Protein AF-A0A964LB35-F1 (afdb_monomer)

Mean predicted aligned error: 8.28 Å

pLDDT: mean 81.22, std 15.92, range [36.34, 96.38]

Sequence (103 aa):
MSKLKWGLRGFEFRLGSTAHPHLKLRIQPMDLHDREVWVFSVDTHDRFLQATHDLDPVEAQKFRDLVDQNRQLKHQIEETLSPGGFLTPKGVLRLDLTSSSNP

Radius of gyration: 17.54 Å; Cα contacts (8 Å, |Δi|>4): 109; chains: 1; bounding box: 37×42×55 Å

Foldseek 3Di:
DDDDPPDQPWDKDQPDDPLQRQKIWIWHWDDQPNDTDTATFIDSVLVVVPVCPPPDPVRVVVSVVSVVVSVVVRVVVQVVVVVVVHHYPVNSVVVNVVVVPDD

Secondary structure (DSSP, 8-state):
---------SEEEE---SSSTT-EEEEEEEESSS-EEEEEEEE--GGG-GGGGG--HHHHHHHHHHHHHHHHHHHHHHHHHGGGT---HHHHHHHHHHHTT--

Structure (mmCIF, N/CA/C/O backbone):
data_AF-A0A964LB35-F1
#
_entry.id   AF-A0A964LB35-F1
#
loop_
_atom_site.group_PDB
_atom_site.id
_atom_site.type_symbol
_atom_site.label_atom_id
_atom_site.label_alt_id
_atom_site.label_comp_id
_atom_site.label_asym_id
_atom_site.label_entity_id
_atom_site.label_seq_id
_atom_site.pdbx_PDB_ins_code
_atom_site.Cartn_x
_atom_site.Cartn_y
_atom_site.Cartn_z
_atom_site.occupancy
_atom_site.B_iso_or_equiv
_atom_site.auth_seq_id
_atom_site.auth_comp_id
_atom_site.auth_asym_id
_atom_site.auth_atom_id
_atom_site.pdbx_PDB_model_num
ATOM 1 N N . MET A 1 1 ? -18.940 -32.575 11.187 1.00 36.34 1 MET A N 1
ATOM 2 C CA . MET A 1 1 ? -17.763 -32.065 10.449 1.00 36.34 1 MET A CA 1
ATOM 3 C C . MET A 1 1 ? -18.254 -31.130 9.351 1.00 36.34 1 MET A C 1
ATOM 5 O O . MET A 1 1 ? -18.770 -31.609 8.349 1.00 36.34 1 MET A O 1
ATOM 9 N N . SER A 1 2 ? -18.231 -29.812 9.584 1.00 39.19 2 SER A N 1
ATOM 10 C CA . SER A 1 2 ? -18.732 -28.827 8.613 1.00 39.19 2 SER A CA 1
ATOM 11 C C . SER A 1 2 ? -17.590 -28.342 7.716 1.00 39.19 2 SER A C 1
ATOM 13 O O . SER A 1 2 ? -16.465 -28.147 8.172 1.00 39.19 2 SER A O 1
ATOM 15 N N . LYS A 1 3 ? -17.875 -28.247 6.417 1.00 41.72 3 LYS A N 1
ATOM 16 C CA . LYS A 1 3 ? -16.924 -27.913 5.357 1.00 41.72 3 LYS A CA 1
ATOM 17 C C . LYS A 1 3 ? -16.406 -26.481 5.534 1.00 41.72 3 LYS A C 1
ATOM 19 O O . LYS A 1 3 ? -17.191 -25.536 5.535 1.00 41.72 3 LYS A O 1
ATOM 24 N N . LEU A 1 4 ? -15.083 -26.359 5.630 1.00 45.66 4 LEU A N 1
ATOM 25 C CA . LEU A 1 4 ? -14.293 -25.134 5.532 1.00 45.66 4 LEU A CA 1
ATOM 26 C C . LEU A 1 4 ? -14.792 -24.232 4.383 1.00 45.66 4 LEU A C 1
ATOM 28 O O . LEU A 1 4 ? -14.514 -24.498 3.216 1.00 45.66 4 LEU A O 1
ATOM 32 N N . LYS A 1 5 ? -15.488 -23.138 4.708 1.00 41.62 5 LYS A N 1
ATOM 33 C CA . LYS A 1 5 ? -15.591 -21.953 3.842 1.00 41.62 5 LYS A CA 1
ATOM 34 C C . LYS A 1 5 ? -14.607 -20.903 4.363 1.00 41.62 5 LYS A C 1
ATOM 36 O O . LYS A 1 5 ? -15.020 -19.910 4.949 1.00 41.62 5 LYS A O 1
ATOM 41 N N . TRP A 1 6 ? -13.307 -21.122 4.174 1.00 41.78 6 TRP A N 1
ATOM 42 C CA . TRP A 1 6 ? -12.325 -20.045 4.340 1.00 41.78 6 TRP A CA 1
ATOM 43 C C . TRP A 1 6 ? -12.362 -19.169 3.091 1.00 41.78 6 TRP A C 1
ATOM 45 O O . TRP A 1 6 ? -11.502 -19.253 2.220 1.00 41.78 6 TRP A O 1
ATOM 55 N N . GLY A 1 7 ? -13.409 -18.353 2.970 1.00 52.69 7 GLY A N 1
ATOM 56 C CA . GLY A 1 7 ? -13.257 -17.123 2.205 1.00 52.69 7 GLY A CA 1
ATOM 57 C C . GLY A 1 7 ? -12.246 -16.268 2.959 1.00 52.69 7 GLY A C 1
ATOM 58 O O . GLY A 1 7 ? -12.401 -16.093 4.169 1.00 52.69 7 GLY A O 1
ATOM 59 N N . LEU A 1 8 ? -11.199 -15.791 2.281 1.00 57.09 8 LEU A N 1
ATOM 60 C CA . LEU A 1 8 ? -10.313 -14.761 2.825 1.00 57.09 8 LEU A CA 1
ATOM 61 C C . LEU A 1 8 ? -11.197 -13.644 3.399 1.00 57.09 8 LEU A C 1
ATOM 63 O O . LEU A 1 8 ? -11.954 -13.014 2.660 1.00 57.09 8 LEU A O 1
ATOM 67 N N . ARG A 1 9 ? -11.174 -13.451 4.723 1.00 78.81 9 ARG A N 1
ATOM 68 C CA . ARG A 1 9 ? -11.879 -12.333 5.352 1.00 78.81 9 ARG A CA 1
ATOM 69 C C . ARG A 1 9 ? -11.146 -11.058 4.955 1.00 78.81 9 ARG A C 1
ATOM 71 O O . ARG A 1 9 ? -9.954 -10.940 5.214 1.00 78.81 9 ARG A O 1
ATOM 78 N N . GLY A 1 10 ? -11.847 -10.127 4.322 1.00 86.75 10 GLY A N 1
ATOM 79 C CA . GLY A 1 10 ? -11.273 -8.845 3.938 1.00 86.75 10 GLY A CA 1
ATOM 80 C C . GLY A 1 10 ? -11.929 -8.224 2.716 1.00 86.75 10 GLY A C 1
ATOM 81 O O . GLY A 1 10 ? -12.822 -8.804 2.098 1.00 86.75 10 GLY A O 1
ATOM 82 N N . PHE A 1 11 ? -11.455 -7.031 2.378 1.00 90.81 11 PHE A N 1
ATOM 83 C CA . PHE A 1 11 ? -11.860 -6.273 1.203 1.00 90.81 11 PHE A CA 1
ATOM 84 C C . PHE A 1 11 ? -10.625 -5.912 0.382 1.00 90.81 11 PHE A C 1
ATOM 86 O O . PHE A 1 11 ? -9.592 -5.532 0.935 1.00 90.81 11 PHE A O 1
ATOM 93 N N . GLU A 1 12 ? -10.746 -5.993 -0.940 1.00 91.88 12 GLU A N 1
ATOM 94 C CA . GLU A 1 12 ? -9.752 -5.460 -1.867 1.00 91.88 12 GLU A CA 1
ATOM 95 C C . GLU A 1 12 ? -10.411 -4.438 -2.790 1.00 91.88 12 GLU A C 1
ATOM 97 O O . GLU A 1 12 ? -11.394 -4.739 -3.468 1.00 91.88 12 GLU A O 1
ATOM 102 N N . PHE A 1 13 ? -9.836 -3.242 -2.856 1.00 89.50 13 PHE A N 1
ATOM 103 C CA . PHE A 1 13 ? -10.234 -2.198 -3.792 1.00 89.50 13 PHE A CA 1
ATOM 104 C C . PHE A 1 13 ? -9.086 -1.948 -4.758 1.00 89.50 13 PHE A C 1
ATOM 106 O O . PHE A 1 13 ? -7.940 -1.775 -4.343 1.00 89.50 13 PHE A O 1
ATOM 113 N N . ARG A 1 14 ? -9.375 -1.912 -6.059 1.00 88.19 14 ARG A N 1
ATOM 114 C CA . ARG A 1 14 ? -8.386 -1.464 -7.042 1.00 88.19 14 ARG A CA 1
ATOM 115 C C . ARG A 1 14 ? -8.229 0.045 -6.897 1.00 88.19 14 ARG A C 1
ATOM 117 O O . ARG A 1 14 ? -9.195 0.776 -7.081 1.00 88.19 14 ARG A O 1
ATOM 124 N N . LEU A 1 15 ? -7.021 0.479 -6.561 1.00 83.50 15 LEU A N 1
ATOM 125 C CA . LEU A 1 15 ? -6.634 1.891 -6.569 1.00 83.50 15 LEU A CA 1
ATOM 126 C C . LEU A 1 15 ? -5.935 2.274 -7.875 1.00 83.50 15 LEU A C 1
ATOM 128 O O . LEU A 1 15 ? -5.647 3.447 -8.101 1.00 83.50 15 LEU A O 1
ATOM 132 N N . GLY A 1 16 ? -5.611 1.278 -8.700 1.00 74.06 16 GLY A N 1
ATOM 133 C CA . GLY A 1 16 ? -4.809 1.491 -9.882 1.00 74.06 16 GLY A CA 1
ATOM 134 C C . GLY A 1 16 ? -5.462 2.420 -10.896 1.00 74.06 16 GLY A C 1
ATOM 135 O O . GLY A 1 16 ? -6.667 2.376 -11.139 1.00 74.06 16 GLY A O 1
ATOM 136 N N . SER A 1 17 ? -4.624 3.251 -11.501 1.00 74.44 17 SER A N 1
ATOM 137 C CA . SER A 1 17 ? -4.956 4.092 -12.648 1.00 74.44 17 SER A CA 1
ATOM 138 C C . SER A 1 17 ? -4.181 3.615 -13.876 1.00 74.44 17 SER A C 1
ATOM 140 O O . SER A 1 17 ? -3.407 2.662 -13.796 1.00 74.44 17 SER A O 1
ATOM 142 N N . THR A 1 18 ? -4.338 4.295 -15.012 1.00 72.88 18 THR A N 1
ATOM 143 C CA . THR A 1 18 ? -3.490 4.062 -16.192 1.00 72.88 18 THR A CA 1
ATOM 144 C C . THR A 1 18 ? -1.995 4.187 -15.882 1.00 72.88 18 THR A C 1
ATOM 146 O O . THR A 1 18 ? -1.202 3.478 -16.490 1.00 72.88 18 THR A O 1
ATOM 149 N N . ALA A 1 19 ? -1.613 5.041 -14.926 1.00 71.38 19 ALA A N 1
ATOM 150 C CA . ALA A 1 19 ? -0.221 5.237 -14.519 1.00 71.38 19 ALA A CA 1
ATOM 151 C C . ALA A 1 19 ? 0.275 4.199 -13.495 1.00 71.38 19 ALA A C 1
ATOM 153 O O . ALA A 1 19 ? 1.449 3.853 -13.503 1.00 71.38 19 ALA A O 1
ATOM 154 N N . HIS A 1 20 ? -0.610 3.678 -12.637 1.00 73.00 20 HIS A N 1
ATOM 155 C CA . HIS A 1 20 ? -0.254 2.729 -11.571 1.00 73.00 20 HIS A CA 1
ATOM 156 C C . HIS A 1 20 ? -1.206 1.521 -11.583 1.00 73.00 20 HIS A C 1
ATOM 158 O O . HIS A 1 20 ? -1.986 1.339 -10.649 1.00 73.00 20 HIS A O 1
ATOM 164 N N . PRO A 1 21 ? -1.211 0.691 -12.637 1.00 73.75 21 PRO A N 1
ATOM 165 C CA . PRO A 1 21 ? -2.285 -0.278 -12.898 1.00 73.75 21 PRO A CA 1
ATOM 166 C C . PRO A 1 21 ? -2.430 -1.380 -11.838 1.00 73.75 21 PRO A C 1
ATOM 168 O O . PRO A 1 21 ? -3.471 -2.034 -11.751 1.00 73.75 21 PRO A O 1
ATOM 171 N N . HIS A 1 22 ? -1.398 -1.594 -11.026 1.00 76.06 22 HIS A N 1
ATOM 172 C CA . HIS A 1 22 ? -1.288 -2.738 -10.122 1.00 76.06 22 HIS A CA 1
ATOM 173 C C . HIS A 1 22 ? -1.517 -2.395 -8.644 1.00 76.06 22 HIS A C 1
ATOM 175 O O . HIS A 1 22 ? -1.404 -3.265 -7.778 1.00 76.06 22 HIS A O 1
ATOM 181 N N . LEU A 1 23 ? -1.906 -1.150 -8.356 1.00 86.88 23 LEU A N 1
ATOM 182 C CA . LEU A 1 23 ? -2.176 -0.688 -7.002 1.00 86.88 23 LEU A CA 1
ATOM 183 C C . LEU A 1 23 ? -3.526 -1.204 -6.476 1.00 86.88 23 LEU A C 1
ATOM 185 O O . LEU A 1 23 ? -4.580 -1.023 -7.099 1.00 86.88 23 LEU A O 1
ATOM 189 N N . LYS A 1 24 ? -3.520 -1.792 -5.280 1.00 91.75 24 LYS A N 1
ATOM 190 C CA . LYS A 1 24 ? -4.726 -2.195 -4.550 1.00 91.75 24 LYS A CA 1
ATOM 191 C C . LYS A 1 24 ? -4.660 -1.770 -3.091 1.00 91.75 24 LYS A C 1
ATOM 193 O O . LYS A 1 24 ? -3.612 -1.877 -2.466 1.00 91.75 24 LYS A O 1
ATOM 198 N N . LEU A 1 25 ? -5.800 -1.370 -2.543 1.00 93.50 25 LEU A N 1
ATOM 199 C CA . LEU A 1 25 ? -6.019 -1.275 -1.106 1.00 93.50 25 LEU A CA 1
ATOM 200 C C . LEU A 1 25 ? -6.552 -2.617 -0.615 1.00 93.50 25 LEU A C 1
ATOM 202 O O . LEU A 1 25 ? -7.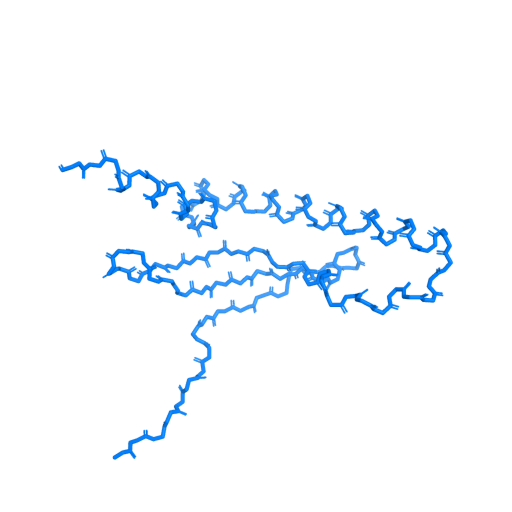596 -3.067 -1.085 1.00 93.50 25 LEU A O 1
ATOM 206 N N . ARG A 1 26 ? -5.861 -3.230 0.340 1.00 93.88 26 ARG A N 1
ATOM 207 C CA . ARG A 1 26 ? -6.304 -4.430 1.047 1.00 93.88 26 ARG A CA 1
ATOM 208 C C . ARG A 1 26 ? -6.647 -4.066 2.485 1.00 93.88 26 ARG A C 1
ATOM 210 O O . ARG A 1 26 ? -5.824 -3.480 3.188 1.00 93.88 26 ARG A O 1
ATOM 217 N N . ILE A 1 27 ? -7.848 -4.443 2.905 1.00 94.94 27 ILE A N 1
ATOM 218 C CA . ILE A 1 27 ? -8.355 -4.293 4.268 1.00 94.94 27 ILE A CA 1
ATOM 219 C C . ILE A 1 27 ? -8.590 -5.699 4.804 1.00 94.94 27 ILE A C 1
ATOM 221 O O . ILE A 1 27 ? -9.473 -6.401 4.311 1.00 94.94 27 ILE A O 1
ATOM 225 N N . GLN A 1 28 ? -7.796 -6.131 5.775 1.00 94.50 28 GLN A N 1
ATOM 226 C CA . GLN A 1 28 ? -7.855 -7.501 6.287 1.00 94.50 28 GL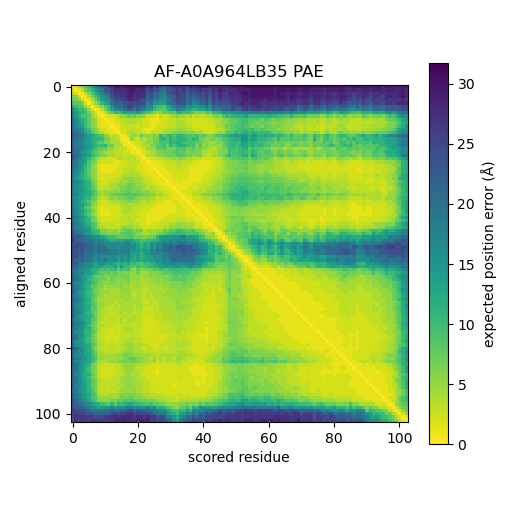N A CA 1
ATOM 227 C C . GLN A 1 28 ? -7.778 -7.524 7.815 1.00 94.50 28 GLN A C 1
ATOM 229 O O . GLN A 1 28 ? -7.090 -6.677 8.392 1.00 94.50 28 GLN A O 1
ATOM 234 N N . PRO A 1 29 ? -8.465 -8.470 8.475 1.00 94.25 29 PRO A N 1
ATOM 235 C CA . PRO A 1 29 ? -8.268 -8.699 9.891 1.00 94.25 29 PRO A CA 1
ATOM 236 C C . PRO A 1 29 ? -6.886 -9.323 10.123 1.00 94.25 29 PRO A C 1
ATOM 238 O O . PRO A 1 29 ? -6.427 -10.166 9.349 1.00 94.25 29 PRO A O 1
ATOM 241 N N . MET A 1 30 ? -6.225 -8.907 11.195 1.00 91.38 30 MET A N 1
ATOM 242 C CA . MET A 1 30 ? -4.986 -9.481 11.707 1.00 91.38 30 MET A CA 1
ATOM 243 C C . MET A 1 30 ? -5.126 -9.679 13.213 1.00 91.38 30 MET A C 1
ATOM 245 O O . MET A 1 30 ? -5.789 -8.885 13.875 1.00 91.38 30 MET A O 1
ATOM 249 N N . ASP A 1 31 ? -4.505 -10.725 13.746 1.00 89.88 31 ASP A N 1
ATOM 250 C CA . ASP A 1 31 ? -4.378 -10.881 15.192 1.00 89.88 31 ASP A CA 1
ATOM 251 C C . ASP A 1 31 ? -3.188 -10.054 15.694 1.00 89.88 31 ASP A C 1
ATOM 253 O O . ASP A 1 31 ? -2.092 -10.133 15.134 1.00 89.88 31 ASP A O 1
ATOM 257 N N . LEU A 1 32 ? -3.421 -9.232 16.715 1.00 88.06 32 LEU A N 1
ATOM 258 C CA . LEU A 1 32 ? -2.404 -8.450 17.410 1.00 88.06 32 LEU A CA 1
ATOM 259 C C . LEU A 1 32 ? -2.607 -8.619 18.921 1.00 88.06 32 LEU A C 1
ATOM 261 O O . LEU A 1 32 ? -3.436 -7.932 19.517 1.00 88.06 32 LEU A O 1
ATOM 265 N N . HIS A 1 33 ? -1.839 -9.529 19.525 1.00 88.31 33 HIS A N 1
ATOM 266 C CA . HIS A 1 33 ? -1.921 -9.893 20.948 1.00 88.31 33 HIS A CA 1
A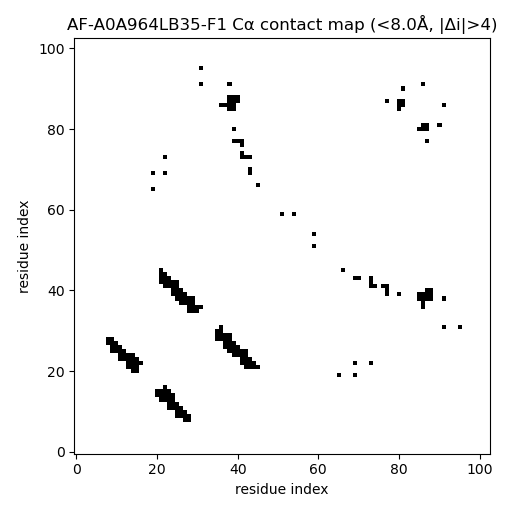TOM 267 C C . HIS A 1 33 ? -3.337 -10.321 21.380 1.00 88.31 33 HIS A C 1
ATOM 269 O O . HIS A 1 33 ? -3.941 -9.691 22.251 1.00 88.31 33 HIS A O 1
ATOM 275 N N . ASP A 1 34 ? -3.881 -11.363 20.740 1.00 86.69 34 ASP A N 1
ATOM 276 C CA . ASP A 1 34 ? -5.218 -11.921 21.014 1.00 86.69 34 ASP A CA 1
ATOM 277 C C . ASP A 1 34 ? -6.381 -10.946 20.737 1.00 86.69 34 ASP A C 1
ATOM 279 O O . ASP A 1 34 ? -7.492 -11.086 21.263 1.00 86.69 34 ASP A O 1
ATOM 283 N N . ARG A 1 35 ? -6.134 -9.918 19.917 1.00 87.75 35 ARG A N 1
ATOM 284 C CA . ARG A 1 35 ? -7.140 -8.951 19.466 1.00 87.75 35 ARG A CA 1
ATOM 285 C C . ARG A 1 35 ? -7.166 -8.894 17.948 1.00 87.75 35 ARG A C 1
ATOM 287 O O . ARG A 1 35 ? -6.160 -8.587 17.313 1.00 87.75 35 ARG A O 1
ATOM 294 N N . GLU A 1 36 ? -8.349 -9.097 17.373 1.00 91.81 36 GLU A N 1
ATOM 295 C CA . GLU A 1 36 ? -8.572 -8.885 15.942 1.00 91.81 36 GLU A CA 1
ATOM 296 C C . GLU A 1 36 ? -8.553 -7.377 15.637 1.00 91.81 36 GLU A C 1
ATOM 298 O O . GLU A 1 36 ? -9.359 -6.605 16.164 1.00 91.81 36 GLU A O 1
ATOM 303 N N . VAL A 1 37 ? -7.631 -6.954 14.774 1.00 92.94 37 VAL A N 1
ATOM 304 C CA . VAL A 1 37 ? -7.503 -5.578 14.283 1.00 92.94 37 VAL A CA 1
ATOM 305 C C . VAL A 1 37 ? -7.631 -5.537 12.765 1.00 92.94 37 VAL A C 1
ATOM 307 O O . VAL A 1 37 ? -7.162 -6.426 12.062 1.00 92.94 37 VAL A O 1
ATOM 310 N N . TRP A 1 38 ? -8.248 -4.484 12.234 1.00 95.19 38 TRP A N 1
ATOM 311 C CA . TRP A 1 38 ? -8.366 -4.285 10.789 1.00 95.19 38 TRP A CA 1
ATOM 312 C C . TRP A 1 38 ? -7.192 -3.473 10.265 1.00 95.19 38 TRP A C 1
ATOM 314 O O . TRP A 1 38 ? -6.998 -2.329 10.671 1.00 95.19 38 TRP A O 1
ATOM 324 N N . VAL A 1 39 ? -6.433 -4.054 9.340 1.00 95.38 39 VAL A N 1
ATOM 325 C CA . VAL A 1 39 ? -5.222 -3.448 8.789 1.00 95.38 39 VAL A CA 1
ATOM 326 C C . VAL A 1 39 ? -5.452 -3.043 7.341 1.00 95.38 39 VAL A C 1
ATOM 328 O O . VAL A 1 39 ? -5.849 -3.856 6.505 1.00 95.38 39 VAL A O 1
ATOM 331 N N . PHE A 1 40 ? -5.172 -1.775 7.058 1.00 96.12 40 PHE A N 1
ATOM 332 C CA . PHE A 1 40 ? -5.279 -1.133 5.756 1.00 96.12 40 PHE A CA 1
ATOM 333 C C . PHE A 1 40 ? -3.888 -1.058 5.136 1.00 96.12 40 PHE A C 1
ATOM 335 O O . PHE A 1 40 ? -3.009 -0.364 5.646 1.00 96.12 40 PHE A O 1
ATOM 342 N N . SER A 1 41 ? -3.677 -1.779 4.042 1.00 94.75 41 SER A N 1
ATOM 343 C CA . SER A 1 41 ? -2.375 -1.889 3.381 1.00 94.75 41 SER A CA 1
ATOM 344 C C . SER A 1 41 ? -2.499 -1.661 1.884 1.00 94.75 41 SER A C 1
ATOM 346 O O . SER A 1 41 ? -3.520 -2.003 1.285 1.00 94.75 41 SER A O 1
ATOM 348 N N . VAL A 1 42 ? -1.457 -1.099 1.273 1.00 93.38 42 VAL A N 1
ATOM 349 C CA . VAL A 1 42 ? -1.391 -0.958 -0.182 1.00 93.38 42 VAL A CA 1
ATOM 350 C C . VAL A 1 42 ? -0.467 -2.023 -0.764 1.00 93.38 42 VAL A C 1
ATOM 352 O O . VAL A 1 42 ? 0.663 -2.236 -0.312 1.00 93.38 42 VAL A O 1
ATOM 355 N N . ASP A 1 43 ? -0.972 -2.716 -1.776 1.00 89.25 43 ASP A N 1
ATOM 356 C CA . ASP A 1 43 ? -0.275 -3.763 -2.509 1.00 89.25 43 ASP A CA 1
ATOM 357 C C . ASP A 1 43 ? -0.077 -3.314 -3.954 1.00 89.25 43 ASP A C 1
ATOM 359 O O . ASP A 1 43 ? -1.037 -2.959 -4.639 1.00 89.25 43 ASP A O 1
ATOM 363 N N . THR A 1 44 ? 1.170 -3.316 -4.408 1.00 83.69 44 THR A N 1
ATOM 364 C CA . THR A 1 44 ? 1.557 -2.852 -5.740 1.00 83.69 44 THR A CA 1
ATOM 365 C C . THR A 1 44 ? 1.699 -3.999 -6.743 1.00 83.69 44 THR A C 1
ATOM 367 O O . THR A 1 44 ? 1.882 -3.737 -7.922 1.00 83.69 44 TH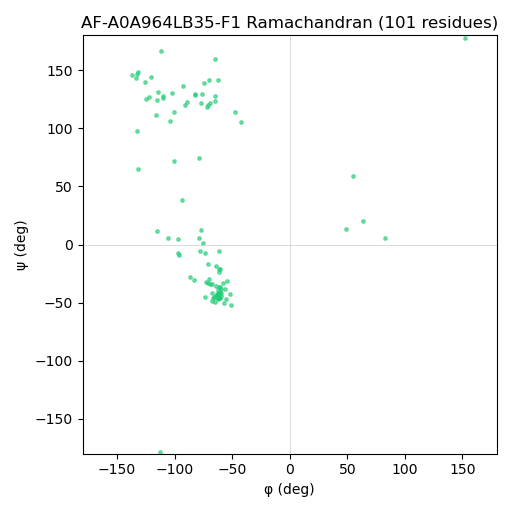R A O 1
ATOM 370 N N . HIS A 1 45 ? 1.612 -5.269 -6.310 1.00 76.56 45 HIS A N 1
ATOM 371 C CA . HIS A 1 45 ? 1.783 -6.488 -7.128 1.00 76.56 45 HIS A CA 1
ATOM 372 C C . HIS A 1 45 ? 3.038 -6.534 -8.033 1.00 76.56 45 HIS A C 1
ATOM 374 O O . HIS A 1 45 ? 3.170 -7.450 -8.845 1.00 76.56 45 HIS A O 1
ATOM 380 N N . ASP A 1 46 ? 4.014 -5.642 -7.843 1.00 73.38 46 ASP A N 1
ATOM 381 C CA . ASP A 1 46 ? 5.233 -5.561 -8.665 1.00 73.38 46 ASP A CA 1
ATOM 382 C C . ASP A 1 46 ? 6.078 -6.850 -8.621 1.00 73.38 46 ASP A C 1
ATOM 384 O O . ASP A 1 46 ? 6.881 -7.125 -9.509 1.00 73.38 46 ASP A O 1
ATOM 388 N N . ARG A 1 47 ? 5.887 -7.676 -7.581 1.00 65.44 47 ARG A N 1
ATOM 389 C CA . ARG A 1 47 ? 6.621 -8.933 -7.357 1.00 65.44 47 ARG A CA 1
ATOM 390 C C . ARG A 1 47 ? 6.252 -10.059 -8.328 1.00 65.44 47 ARG A C 1
ATOM 392 O O . ARG A 1 47 ? 7.004 -11.024 -8.418 1.00 65.44 47 ARG A O 1
ATOM 399 N N . PHE A 1 48 ? 5.126 -9.961 -9.040 1.00 59.22 48 PHE A N 1
ATOM 400 C CA . PHE A 1 48 ? 4.702 -10.983 -10.011 1.00 59.22 48 PHE A CA 1
ATOM 401 C C . PHE A 1 48 ? 5.445 -10.904 -11.352 1.00 59.22 48 PHE A C 1
ATOM 403 O O . PHE A 1 48 ? 5.288 -11.779 -12.199 1.00 59.22 48 PHE A O 1
ATOM 410 N N . LEU A 1 49 ? 6.285 -9.887 -11.546 1.00 56.91 49 LEU A N 1
ATOM 411 C CA . LEU A 1 49 ? 6.935 -9.595 -12.821 1.00 56.91 49 LEU A CA 1
ATOM 412 C C . LEU A 1 49 ? 8.330 -10.229 -12.937 1.00 56.91 49 LEU A C 1
ATOM 414 O O . LEU A 1 49 ? 9.223 -9.669 -13.555 1.00 56.91 49 LEU A O 1
ATOM 418 N N . GLN A 1 50 ? 8.506 -11.453 -12.422 1.00 53.00 50 GLN A N 1
ATOM 419 C CA . GLN A 1 50 ? 9.679 -12.297 -12.728 1.00 53.00 50 GLN A CA 1
ATOM 420 C C . GLN A 1 50 ? 9.799 -12.648 -14.230 1.00 53.00 50 GLN A C 1
ATOM 422 O O . GLN A 1 50 ? 10.794 -13.225 -14.652 1.00 53.00 50 GLN A O 1
ATOM 427 N N . ALA A 1 51 ? 8.815 -12.263 -15.050 1.00 54.94 51 ALA A N 1
ATOM 428 C CA . ALA A 1 51 ? 8.825 -12.368 -16.507 1.00 54.94 51 ALA A CA 1
ATOM 429 C C . ALA A 1 51 ? 9.687 -11.296 -17.212 1.00 54.94 51 ALA A C 1
ATOM 431 O O . ALA A 1 51 ? 9.588 -11.132 -18.422 1.00 54.94 51 ALA A O 1
ATOM 432 N N . THR A 1 52 ? 10.534 -10.555 -16.490 1.00 60.03 52 THR A N 1
ATOM 433 C CA . THR A 1 52 ? 11.435 -9.541 -17.069 1.00 60.03 52 THR A CA 1
ATOM 434 C C . THR A 1 52 ? 12.694 -10.124 -17.722 1.00 60.03 52 THR A C 1
ATOM 436 O O . THR A 1 52 ? 13.575 -9.367 -18.124 1.00 60.03 52 THR A O 1
ATOM 439 N N . HIS A 1 53 ? 12.801 -11.453 -17.818 1.00 60.66 53 HIS A N 1
ATOM 440 C CA . HIS A 1 53 ? 14.009 -12.150 -18.267 1.00 60.66 53 HIS A CA 1
ATOM 441 C C . HIS A 1 53 ? 14.429 -11.809 -19.710 1.00 60.66 53 HIS A C 1
ATOM 443 O O . HIS A 1 53 ? 15.611 -11.938 -20.025 1.00 60.66 53 HIS A O 1
ATOM 449 N N . ASP A 1 54 ? 13.488 -11.314 -20.524 1.00 72.50 54 ASP A N 1
ATOM 450 C CA . ASP A 1 54 ? 13.679 -10.958 -21.936 1.00 72.50 54 ASP A CA 1
ATOM 451 C C . ASP A 1 54 ? 13.509 -9.450 -22.225 1.00 72.50 54 ASP A C 1
ATOM 453 O O . ASP A 1 54 ? 13.402 -9.056 -23.385 1.00 72.50 54 ASP A O 1
ATOM 457 N N . LEU A 1 55 ? 13.453 -8.589 -21.198 1.00 75.38 55 LEU A N 1
ATOM 458 C CA . LEU A 1 55 ? 13.308 -7.144 -21.419 1.00 75.38 55 LEU A CA 1
ATOM 459 C C . LEU A 1 55 ? 14.612 -6.518 -21.911 1.00 75.38 55 LEU A C 1
ATOM 461 O O . LEU A 1 55 ? 15.692 -6.788 -21.376 1.00 75.38 55 LEU A O 1
ATOM 465 N N . ASP A 1 56 ? 14.500 -5.601 -22.871 1.00 87.31 56 ASP A N 1
ATOM 466 C CA . ASP A 1 56 ? 15.637 -4.780 -23.267 1.00 87.31 56 ASP A CA 1
ATOM 467 C C . ASP A 1 56 ? 16.084 -3.848 -22.108 1.00 87.31 56 ASP A C 1
ATOM 469 O O . ASP A 1 56 ? 15.310 -3.570 -21.184 1.00 87.31 56 ASP A O 1
ATOM 473 N N . PRO A 1 57 ? 17.330 -3.331 -22.108 1.00 85.50 57 PRO A N 1
ATOM 474 C CA . PRO A 1 57 ? 17.834 -2.493 -21.015 1.0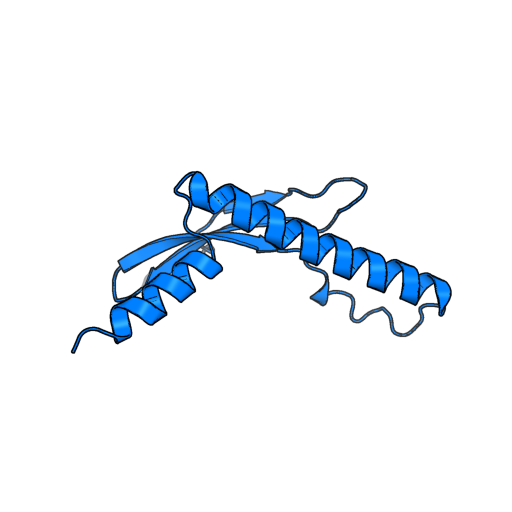0 85.50 57 PRO A CA 1
ATOM 475 C C . PRO A 1 57 ? 17.020 -1.218 -20.726 1.00 85.50 57 PRO A C 1
ATOM 477 O O . PRO A 1 57 ? 16.944 -0.789 -19.570 1.00 85.50 57 PRO A O 1
ATOM 480 N N . VAL A 1 58 ? 16.426 -0.605 -21.753 1.00 88.62 58 VAL A N 1
ATOM 481 C CA . VAL A 1 58 ? 15.585 0.597 -21.658 1.00 88.62 58 VAL A CA 1
ATOM 482 C C . VAL A 1 58 ? 14.229 0.245 -21.053 1.00 88.62 58 VAL A C 1
ATOM 484 O O . VAL A 1 58 ? 13.762 0.942 -20.151 1.00 88.62 58 VAL A O 1
ATOM 487 N N . GLU A 1 59 ? 13.602 -0.839 -21.501 1.00 84.12 59 GLU A N 1
ATOM 488 C CA . GLU A 1 59 ? 12.362 -1.357 -20.913 1.00 84.12 59 GLU A CA 1
ATOM 489 C C . GLU A 1 59 ? 12.559 -1.778 -19.459 1.00 84.12 59 GLU A C 1
ATOM 491 O O . GLU A 1 59 ? 11.759 -1.421 -18.591 1.00 84.12 59 GLU A O 1
ATOM 496 N N . ALA A 1 60 ? 13.674 -2.446 -19.163 1.00 83.06 60 ALA A N 1
ATOM 497 C CA . ALA A 1 60 ? 14.044 -2.814 -17.807 1.00 83.06 60 ALA A CA 1
ATOM 498 C C . ALA A 1 60 ? 14.227 -1.578 -16.911 1.00 83.06 60 ALA A C 1
ATOM 500 O O . ALA A 1 60 ? 13.851 -1.619 -15.739 1.00 83.06 60 ALA A O 1
ATOM 501 N N . GLN A 1 61 ? 14.772 -0.470 -17.434 1.00 86.38 61 GLN A N 1
ATOM 502 C CA . GLN A 1 61 ? 14.875 0.781 -16.675 1.00 86.38 61 GLN A CA 1
ATOM 503 C C . GLN A 1 61 ? 13.503 1.399 -16.406 1.00 86.38 61 GLN A C 1
ATOM 505 O O . GLN A 1 61 ? 13.200 1.690 -15.254 1.00 86.38 61 GLN A O 1
ATOM 510 N N . LYS A 1 62 ? 12.648 1.523 -17.428 1.00 84.75 62 LYS A N 1
ATOM 511 C CA . LYS A 1 62 ? 11.274 2.028 -17.255 1.00 84.75 62 LYS A CA 1
ATOM 512 C C . LYS A 1 62 ? 10.497 1.205 -16.233 1.00 84.75 62 LYS A C 1
ATOM 514 O O . LYS A 1 62 ? 9.733 1.751 -15.442 1.00 84.75 62 LYS A O 1
ATOM 519 N N . PHE A 1 63 ? 10.701 -0.109 -16.244 1.00 80.94 63 PHE A N 1
ATOM 520 C CA . PHE A 1 63 ? 10.079 -0.998 -15.280 1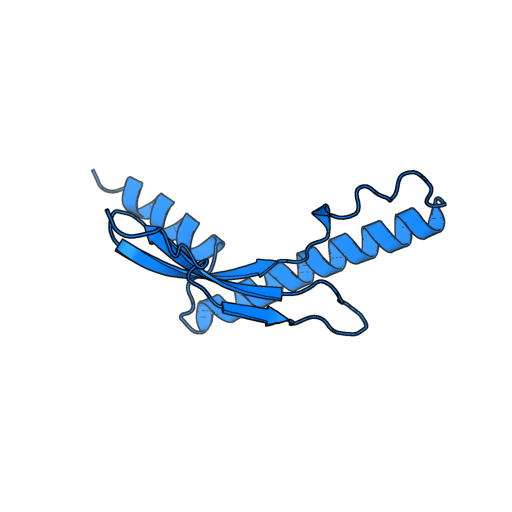.00 80.94 63 PHE A CA 1
ATOM 521 C C . PHE A 1 63 ? 10.591 -0.752 -13.855 1.00 80.94 63 PHE A C 1
ATOM 523 O O . PHE A 1 63 ? 9.780 -0.623 -12.942 1.00 80.94 63 PHE A O 1
ATOM 530 N N . ARG A 1 64 ? 11.911 -0.622 -13.659 1.00 83.94 64 ARG A N 1
ATOM 531 C CA . ARG A 1 64 ? 12.485 -0.242 -12.354 1.00 83.94 64 ARG A CA 1
ATOM 532 C C . ARG A 1 64 ? 11.890 1.070 -11.843 1.00 83.94 64 ARG A C 1
ATOM 534 O O . ARG A 1 64 ? 11.434 1.115 -10.704 1.00 83.94 64 ARG A O 1
ATOM 541 N N . ASP A 1 65 ? 11.813 2.081 -12.706 1.00 87.00 65 ASP A N 1
ATOM 542 C CA . ASP A 1 65 ? 11.249 3.386 -12.358 1.00 87.00 65 ASP A CA 1
ATOM 543 C C . ASP A 1 65 ? 9.774 3.266 -11.939 1.00 87.00 65 ASP A C 1
ATOM 545 O O . ASP A 1 65 ? 9.360 3.877 -10.954 1.00 87.00 65 ASP A O 1
ATOM 549 N N . LEU A 1 66 ? 8.982 2.442 -12.638 1.00 84.44 66 LEU A N 1
ATOM 550 C CA . LEU A 1 66 ? 7.584 2.176 -12.285 1.00 84.44 66 LEU A CA 1
ATOM 551 C C . LEU A 1 66 ? 7.453 1.483 -10.921 1.00 84.44 66 LEU A C 1
ATOM 553 O O . LEU A 1 66 ? 6.601 1.867 -10.122 1.00 84.44 66 LEU A O 1
ATOM 557 N N . VAL A 1 67 ? 8.288 0.480 -10.634 1.00 84.75 67 VAL A N 1
ATOM 558 C CA . VAL A 1 67 ? 8.283 -0.223 -9.339 1.00 84.75 67 VAL A CA 1
ATOM 559 C C . VAL A 1 67 ? 8.634 0.730 -8.197 1.00 84.75 67 VAL A C 1
ATOM 561 O O . VAL A 1 67 ? 8.002 0.690 -7.138 1.00 84.75 67 VAL A O 1
ATOM 564 N N . ASP A 1 68 ? 9.611 1.610 -8.403 1.00 87.88 68 ASP A N 1
ATOM 565 C CA . ASP A 1 68 ? 9.998 2.604 -7.404 1.00 87.88 68 ASP A CA 1
ATOM 566 C C . ASP A 1 68 ? 8.891 3.647 -7.186 1.00 87.88 68 ASP A C 1
ATOM 568 O O . ASP A 1 68 ? 8.559 3.963 -6.039 1.00 87.88 68 ASP A O 1
ATOM 572 N N . GLN A 1 69 ? 8.237 4.111 -8.257 1.00 88.38 69 GLN A N 1
ATOM 573 C CA . GLN A 1 69 ? 7.071 4.999 -8.173 1.00 88.38 69 GLN A CA 1
ATOM 574 C C . GLN A 1 69 ? 5.898 4.337 -7.440 1.00 88.38 69 GLN A C 1
ATOM 576 O O . GLN A 1 69 ? 5.326 4.934 -6.526 1.00 88.38 69 GLN A O 1
ATOM 581 N N . ASN A 1 70 ? 5.579 3.082 -7.768 1.00 87.94 70 ASN A N 1
ATOM 582 C CA . ASN A 1 70 ? 4.544 2.305 -7.091 1.00 87.94 70 ASN A CA 1
ATOM 583 C C . ASN A 1 70 ? 4.847 2.150 -5.595 1.00 87.94 70 ASN A C 1
ATOM 585 O O . ASN A 1 70 ? 3.960 2.336 -4.757 1.00 87.94 70 ASN A O 1
ATOM 589 N N . ARG A 1 71 ? 6.103 1.844 -5.238 1.00 88.44 71 ARG A N 1
ATOM 590 C CA . ARG A 1 71 ? 6.541 1.733 -3.840 1.00 88.44 71 ARG A CA 1
ATOM 591 C C . ARG A 1 71 ? 6.380 3.056 -3.098 1.00 88.44 71 ARG A C 1
ATOM 593 O O . ARG A 1 71 ? 5.857 3.063 -1.983 1.00 88.44 71 ARG A O 1
ATOM 600 N N . GLN A 1 72 ? 6.796 4.162 -3.708 1.00 91.31 72 GLN A N 1
ATOM 601 C CA . GLN A 1 72 ? 6.661 5.487 -3.113 1.00 91.31 72 GLN A CA 1
ATOM 602 C C . GLN A 1 72 ? 5.188 5.854 -2.899 1.00 91.31 72 GLN A C 1
ATOM 604 O O . GLN A 1 72 ? 4.811 6.285 -1.808 1.00 91.31 72 GLN A O 1
ATOM 609 N N . LEU A 1 73 ? 4.342 5.616 -3.903 1.00 91.25 73 LEU A N 1
ATOM 610 C CA . LEU A 1 73 ? 2.908 5.884 -3.829 1.00 91.25 73 LEU A CA 1
ATOM 611 C C . LEU A 1 73 ? 2.229 5.044 -2.741 1.00 91.25 73 LEU A C 1
ATOM 613 O O . LEU A 1 73 ? 1.427 5.565 -1.966 1.00 91.25 73 LEU A O 1
ATOM 617 N N . LYS A 1 74 ? 2.590 3.759 -2.628 1.00 92.25 74 LYS A N 1
ATOM 618 C CA . LYS A 1 74 ? 2.150 2.893 -1.527 1.00 92.25 74 LYS A CA 1
ATOM 619 C C . LYS A 1 74 ? 2.415 3.549 -0.171 1.00 92.25 74 LYS A C 1
ATOM 621 O O . LYS A 1 74 ? 1.500 3.643 0.645 1.00 92.25 74 LYS A O 1
ATOM 626 N N . HIS A 1 75 ? 3.649 3.995 0.063 1.00 92.75 75 HIS A N 1
ATOM 627 C CA . HIS A 1 75 ? 4.025 4.593 1.341 1.00 92.75 75 HIS A CA 1
ATOM 628 C C . HIS A 1 75 ? 3.238 5.874 1.617 1.00 92.75 75 HIS A C 1
ATOM 630 O O . HIS A 1 75 ? 2.715 6.028 2.716 1.00 92.75 75 HIS A O 1
ATOM 636 N N . GLN A 1 76 ? 3.076 6.741 0.617 1.00 94.06 76 GLN A N 1
ATOM 637 C CA . GLN A 1 76 ? 2.303 7.977 0.752 1.00 94.06 76 GLN A CA 1
ATOM 638 C C . GLN A 1 76 ? 0.838 7.716 1.127 1.00 94.06 76 GLN A C 1
ATOM 640 O O . GLN A 1 76 ? 0.289 8.398 1.995 1.00 94.06 76 GLN A O 1
ATOM 645 N N . ILE A 1 77 ? 0.204 6.712 0.513 1.00 92.62 77 ILE A N 1
ATOM 646 C CA . ILE A 1 77 ? -1.178 6.341 0.837 1.00 92.62 77 ILE A CA 1
ATOM 647 C C . ILE A 1 77 ? -1.266 5.815 2.2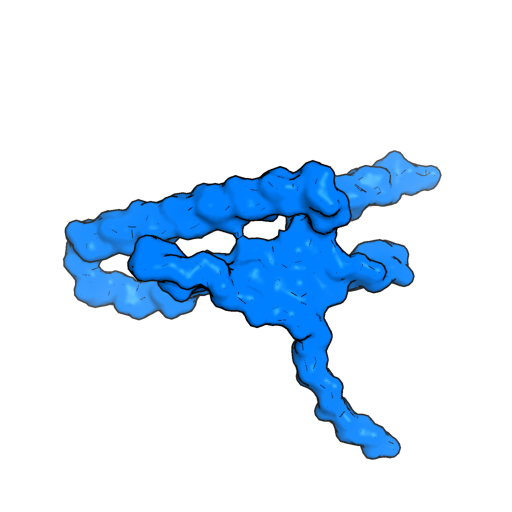73 1.00 92.62 77 ILE A C 1
ATOM 649 O O . ILE A 1 77 ? -2.103 6.283 3.042 1.00 92.62 77 ILE A O 1
ATOM 653 N N . GLU A 1 78 ? -0.394 4.882 2.665 1.00 94.69 78 GLU A N 1
ATOM 654 C CA . GLU A 1 78 ? -0.379 4.335 4.030 1.00 94.69 78 GLU A CA 1
ATOM 655 C C . GLU A 1 78 ? -0.088 5.418 5.086 1.00 94.69 78 GLU A C 1
ATOM 657 O O . GLU A 1 78 ? -0.687 5.420 6.163 1.00 94.69 78 GLU A O 1
ATOM 662 N N . GLU A 1 79 ? 0.781 6.383 4.785 1.00 94.88 79 GLU A N 1
ATOM 663 C CA . GLU A 1 79 ? 1.053 7.518 5.671 1.00 94.88 79 GLU A CA 1
ATOM 664 C C . GLU A 1 79 ? -0.132 8.481 5.772 1.00 94.88 79 GLU A C 1
ATOM 666 O O . GLU A 1 79 ? -0.393 8.991 6.857 1.00 94.88 79 GLU A O 1
ATOM 671 N N . THR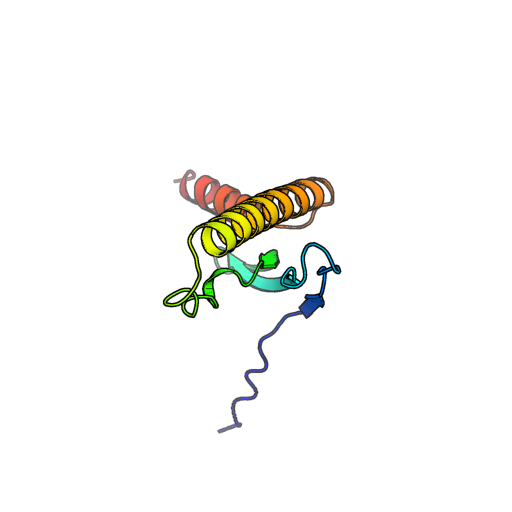 A 1 80 ? -0.900 8.668 4.697 1.00 95.06 80 THR A N 1
ATOM 672 C CA . THR A 1 80 ? -2.113 9.507 4.702 1.00 95.06 80 THR A CA 1
ATOM 673 C C . THR A 1 80 ? -3.276 8.844 5.447 1.00 95.06 80 THR A C 1
ATOM 675 O O . THR A 1 80 ? -4.081 9.521 6.083 1.00 95.06 80 THR A O 1
ATOM 678 N N . LEU A 1 81 ? -3.360 7.511 5.412 1.00 94.06 81 LEU A N 1
ATOM 679 C CA . LEU A 1 81 ? -4.383 6.749 6.132 1.00 94.06 81 LEU A CA 1
ATOM 680 C C . LEU A 1 81 ? -4.207 6.831 7.657 1.00 94.06 81 LEU A C 1
ATOM 682 O O . LEU A 1 81 ? -5.195 6.860 8.390 1.00 94.06 81 LEU A O 1
ATOM 686 N N . SER A 1 82 ? -2.965 6.901 8.146 1.00 93.19 82 SER A N 1
ATOM 687 C CA . SER A 1 82 ? -2.681 6.833 9.584 1.00 93.19 82 SER A CA 1
ATOM 688 C C . SER A 1 82 ? -3.294 7.989 10.403 1.00 93.19 82 SER A C 1
ATOM 690 O O . SER A 1 82 ? -3.938 7.689 11.410 1.00 93.19 82 SER A O 1
ATOM 692 N N . PRO A 1 83 ? -3.190 9.278 10.008 1.00 93.94 83 PRO A N 1
ATOM 693 C CA . PRO A 1 83 ? -3.887 10.377 10.686 1.00 93.94 83 PRO A CA 1
ATOM 694 C C . PRO A 1 83 ? -5.416 10.263 10.660 1.00 93.94 83 PRO A C 1
ATOM 696 O O . PRO A 1 83 ? -6.081 10.810 11.534 1.00 93.94 83 PRO A O 1
ATOM 699 N N . GLY A 1 84 ? -5.978 9.538 9.687 1.00 92.00 84 GLY A N 1
ATOM 700 C CA . GLY A 1 84 ? -7.414 9.258 9.593 1.00 92.00 84 GLY A CA 1
ATOM 701 C C . GLY A 1 84 ? -7.920 8.208 10.589 1.00 92.00 84 GLY A C 1
ATOM 702 O O . GLY A 1 84 ? -9.099 7.868 10.559 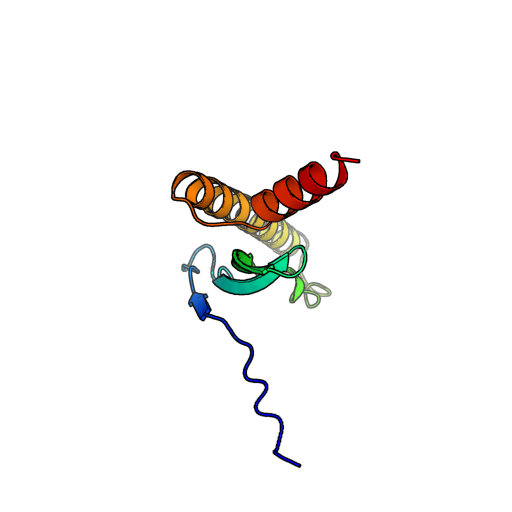1.00 92.00 84 GLY A O 1
ATOM 703 N N . GLY A 1 85 ? -7.049 7.672 11.451 1.00 91.94 85 GLY A N 1
ATOM 704 C CA . GLY A 1 85 ? -7.393 6.632 12.424 1.00 91.94 85 GLY A CA 1
ATOM 705 C C . GLY A 1 85 ? -7.381 5.211 11.853 1.00 91.94 85 GLY A C 1
ATOM 706 O O . GLY A 1 85 ? -7.734 4.269 12.561 1.00 91.94 85 GLY A O 1
ATOM 707 N N . PHE A 1 86 ? -6.959 5.027 10.599 1.00 95.69 86 PHE A N 1
ATOM 708 C CA . PHE A 1 86 ? -6.834 3.702 9.998 1.00 95.69 86 PHE A CA 1
ATOM 709 C C . PHE A 1 86 ? -5.509 3.055 10.399 1.00 95.69 86 PHE A C 1
ATOM 711 O O . PHE A 1 86 ? -4.433 3.640 10.249 1.00 95.69 86 PHE A O 1
ATOM 718 N N . LEU A 1 87 ? -5.580 1.817 10.886 1.00 95.81 87 LEU A N 1
ATOM 719 C CA . LEU A 1 87 ? -4.395 1.063 11.267 1.00 95.81 87 LEU A CA 1
ATOM 720 C C . LEU A 1 87 ? -3.691 0.533 10.012 1.00 95.81 87 LEU A C 1
ATOM 722 O O . LEU A 1 87 ? -4.277 -0.199 9.219 1.00 95.81 87 LEU A O 1
ATOM 726 N N . THR A 1 88 ? -2.425 0.899 9.832 1.00 96.38 88 THR A N 1
ATOM 727 C CA . THR A 1 88 ? -1.597 0.498 8.682 1.00 96.38 88 THR A CA 1
ATOM 728 C C . THR A 1 88 ? -0.480 -0.452 9.116 1.00 96.38 88 THR A C 1
ATOM 730 O O . THR A 1 88 ? -0.203 -0.529 10.315 1.00 96.38 88 THR A O 1
ATOM 733 N N . PRO A 1 89 ? 0.219 -1.154 8.199 1.00 94.50 89 PRO A N 1
ATOM 734 C CA . PRO A 1 89 ? 1.304 -2.067 8.569 1.00 94.50 89 PRO A CA 1
ATOM 735 C C . PRO A 1 89 ? 2.360 -1.425 9.478 1.00 94.50 89 PRO A C 1
ATOM 737 O O . PRO A 1 89 ? 2.760 -2.005 10.483 1.00 94.50 89 PRO A O 1
ATOM 740 N N . LYS A 1 90 ? 2.761 -0.183 9.182 1.00 93.50 90 LYS A N 1
ATOM 741 C CA . LYS A 1 90 ? 3.695 0.588 10.018 1.00 93.50 90 LYS A CA 1
ATOM 742 C C . LYS A 1 90 ? 3.112 0.888 11.406 1.00 93.50 90 LYS A C 1
ATOM 744 O O . LYS A 1 90 ? 3.851 0.885 12.384 1.00 93.50 90 LYS A O 1
ATOM 749 N N . GLY A 1 91 ? 1.805 1.139 11.497 1.00 93.56 91 GLY A N 1
ATOM 750 C CA . GLY A 1 91 ? 1.093 1.317 12.764 1.00 93.56 91 GLY A CA 1
ATOM 751 C C . GLY A 1 91 ? 1.058 0.038 13.602 1.00 93.56 91 GLY A C 1
ATOM 752 O O . GLY A 1 91 ? 1.381 0.091 14.783 1.00 93.56 91 GLY A O 1
ATOM 753 N N . VAL A 1 92 ? 0.759 -1.108 12.980 1.00 93.31 92 VAL A N 1
ATOM 754 C CA . VAL A 1 92 ? 0.794 -2.428 13.636 1.00 93.31 92 VAL A CA 1
ATOM 755 C C . VAL A 1 92 ? 2.178 -2.706 14.216 1.00 93.31 92 VAL A C 1
ATOM 757 O O . VAL A 1 92 ? 2.289 -2.996 15.401 1.00 93.31 92 VAL A O 1
ATOM 760 N N . LEU A 1 93 ? 3.234 -2.538 13.411 1.00 92.25 93 LEU A N 1
ATOM 761 C CA . LEU A 1 93 ? 4.614 -2.760 13.858 1.00 92.25 93 LEU A CA 1
ATOM 762 C C . LEU A 1 93 ? 4.997 -1.856 15.036 1.00 92.25 93 LEU A C 1
ATOM 764 O O . LEU A 1 93 ? 5.692 -2.292 15.944 1.00 92.25 93 LEU A O 1
ATOM 768 N N . ARG A 1 94 ? 4.543 -0.597 15.049 1.00 91.75 94 ARG A N 1
ATOM 769 C CA . ARG A 1 94 ? 4.775 0.296 16.194 1.00 91.75 94 ARG A CA 1
ATOM 770 C C . ARG A 1 94 ? 4.086 -0.214 17.455 1.00 91.75 94 ARG A C 1
ATOM 772 O O . ARG A 1 94 ? 4.718 -0.215 18.502 1.00 91.75 94 ARG A O 1
ATOM 779 N N . LEU A 1 95 ? 2.825 -0.637 17.352 1.00 90.56 95 LEU A N 1
ATOM 780 C CA . LEU A 1 95 ? 2.080 -1.171 18.494 1.00 90.56 95 LEU A CA 1
ATOM 781 C C . LEU A 1 95 ? 2.768 -2.416 19.069 1.00 90.56 95 LEU A C 1
ATOM 783 O O . LEU A 1 95 ? 2.995 -2.459 20.275 1.00 90.56 95 LEU A O 1
ATOM 787 N N . ASP A 1 96 ? 3.175 -3.349 18.208 1.00 89.25 96 ASP A N 1
ATOM 788 C CA . ASP A 1 96 ? 3.874 -4.593 18.570 1.00 89.25 96 ASP A CA 1
ATOM 789 C C . ASP A 1 96 ? 5.247 -4.346 19.236 1.00 89.25 96 ASP A C 1
ATOM 791 O O . ASP A 1 96 ? 5.618 -4.972 20.231 1.00 89.25 96 ASP A O 1
ATOM 795 N N . LEU A 1 97 ? 5.998 -3.351 18.750 1.00 89.56 97 LEU A N 1
ATOM 796 C CA . LEU A 1 97 ? 7.264 -2.944 19.372 1.00 89.56 97 LEU A CA 1
ATOM 797 C C . LEU A 1 97 ? 7.073 -2.255 20.731 1.00 89.56 97 LEU A C 1
ATOM 799 O O . LEU A 1 97 ? 7.955 -2.326 21.580 1.00 89.56 97 LEU A O 1
ATOM 803 N N . THR A 1 98 ? 5.949 -1.563 20.946 1.00 86.06 98 THR A N 1
ATOM 804 C CA . THR A 1 98 ? 5.667 -0.882 22.223 1.00 86.06 98 THR A CA 1
ATOM 805 C C . THR A 1 98 ? 5.008 -1.784 23.267 1.00 86.06 98 THR A C 1
ATOM 807 O O . THR A 1 98 ? 5.192 -1.569 24.465 1.00 86.06 98 THR A O 1
ATOM 810 N N . SER A 1 99 ? 4.263 -2.808 22.851 1.00 72.00 99 SER A N 1
ATOM 811 C CA . SER A 1 99 ? 3.634 -3.771 23.763 1.00 72.00 99 SER A CA 1
ATOM 812 C C . SER A 1 99 ? 4.667 -4.697 24.409 1.00 72.00 99 SER A C 1
ATOM 814 O O . SER A 1 99 ? 4.534 -5.040 25.580 1.00 72.00 99 SER A O 1
ATOM 816 N N . SER A 1 100 ? 5.736 -5.027 23.683 1.00 60.28 100 SER A N 1
ATOM 817 C CA . SER A 1 100 ? 6.864 -5.838 24.158 1.00 60.28 100 SER A CA 1
ATOM 818 C C . SER A 1 100 ? 7.807 -5.103 25.128 1.00 60.28 100 SER A C 1
ATOM 820 O O . SER A 1 100 ? 8.682 -5.729 25.722 1.00 60.28 100 SER A O 1
ATOM 822 N N . SER A 1 101 ? 7.616 -3.793 25.333 1.00 57.94 101 SER A N 1
ATOM 823 C CA . SER A 1 101 ? 8.423 -2.963 26.245 1.00 57.94 101 SER A CA 1
ATOM 824 C C . SER A 1 101 ? 7.830 -2.725 27.645 1.00 57.94 101 SER A C 1
ATOM 826 O O . SER A 1 101 ? 8.439 -2.001 28.429 1.00 57.94 101 SER A O 1
ATOM 828 N N . ASN A 1 102 ? 6.697 -3.347 27.993 1.00 43.94 102 ASN A N 1
ATOM 829 C CA . ASN A 1 102 ? 6.185 -3.375 29.371 1.00 43.94 102 ASN A CA 1
ATOM 830 C C . ASN A 1 102 ? 6.443 -4.758 30.006 1.00 43.94 102 ASN A C 1
ATOM 832 O O . ASN A 1 102 ? 5.766 -5.710 29.612 1.00 43.94 102 ASN A O 1
ATOM 836 N N . PRO A 1 103 ? 7.408 -4.888 30.940 1.00 48.25 103 PRO A N 1
ATOM 837 C CA . PRO A 1 103 ? 7.551 -6.081 31.775 1.00 48.25 103 PRO A CA 1
ATOM 838 C C . PRO A 1 103 ? 6.411 -6.230 32.793 1.00 48.25 103 PRO A C 1
ATOM 840 O O . PRO A 1 103 ? 5.831 -5.198 33.206 1.00 48.25 103 PRO A O 1
#

Solvent-accessible surface area (backbone atoms only — not comparable to full-atom values): 6190 Å² total; per-residue (Å²): 139,81,81,85,79,81,65,80,71,63,50,79,45,82,66,38,43,97,92,44,71,49,31,27,41,38,38,32,72,41,80,58,92,96,35,83,41,66,36,43,40,62,43,49,66,67,83,76,57,77,78,55,85,81,54,51,74,66,58,47,45,55,49,52,54,49,49,52,49,45,52,52,50,35,50,53,51,43,61,60,37,42,85,73,72,44,41,20,67,71,51,50,54,52,51,57,61,55,60,74,69,64,132

Nearest PDB structures (foldseek):
  4wpy-assembly1_A-2  TM=2.287E-01  e=5.972E-01  Mycobacterium tuberculosis H37Rv
  7uy7-assembly1_A  TM=3.730E-01  e=5.533E+00  Tetrahymena thermophila